Protein AF-A0A969RY36-F1 (afdb_monomer)

Solvent-accessible surface area (backbone atoms only — not comparable to full-atom values): 7859 Å² total; per-residue (Å²): 109,69,67,63,54,52,51,53,50,48,54,49,52,53,57,46,50,54,51,50,51,51,36,55,53,34,48,76,74,74,39,87,62,80,75,41,64,56,70,35,88,75,43,94,41,72,69,51,23,46,64,15,40,49,25,63,59,45,47,46,48,41,64,73,45,27,47,76,74,41,40,78,77,70,44,72,70,51,29,46,51,42,46,30,51,45,28,27,51,55,18,42,72,79,34,94,48,68,68,28,40,55,48,10,44,50,53,18,47,52,49,44,52,47,55,71,70,62,65,69,79,74,77,90,74,73,54,71,68,55,51,50,52,52,52,54,59,64,73,75,114

Mean predicted aligned error: 9.84 Å

Nearest PDB structures (foldseek):
  6bug-assembly1_C  TM=9.473E-01  e=1.229E-06  Streptococcus thermophilus
  7q6z-assembly1_A  TM=8.012E-01  e=1.571E-03  Homo sapiens
  7mhz-assembly1_A  TM=8.093E-01  e=2.081E-03  Homo sapiens
  7urf-assembly1_A  TM=7.927E-01  e=4.845E-03  Homo sapiens
  7q1u-assembly1_A  TM=7.835E-01  e=9.523E-03  Homo sapiens

Foldseek 3Di:
DVVVVVVVVVVVCVVQVVVVVVQVVCVVVVHHDDRQADPLVPDPALVSSLCRHRVVVSVCLCPVQQVVLPAPNPDLVSNLVSLLVSLQVVLCVVHPDPVSNVRSNVSSVRVNVRVVVVPPPPPPPDDVVNVVVVVVVVVVD

pLDDT: mean 80.7, std 11.09, range [43.25, 92.12]

Radius of gyration: 18.08 Å; Cα contacts (8 Å, |Δi|>4): 116; chains: 1; bounding box: 50×45×46 Å

Secondary structure (DSSP, 8-state):
-HHHHHHHHHHHHHHHHHHHHHHHHHHHTT--PPP--S-GGG-SSHHHHHHHSSHHHHHHHIIIIITTTTTTTT-HHHHHHHHHHHHHHHHHHH-SSHHHHHHHHHHHHHHHHHHHTT---------HHHHHHHHHHHTT-

Structure (mmCIF, N/CA/C/O backbone):
data_AF-A0A969RY36-F1
#
_entry.id   AF-A0A969RY36-F1
#
loop_
_atom_site.group_PDB
_atom_site.id
_atom_site.type_symbol
_atom_site.label_atom_id
_atom_site.label_alt_id
_atom_site.label_comp_id
_atom_site.label_asym_id
_atom_site.label_entity_id
_atom_site.label_seq_id
_atom_site.pdbx_PDB_ins_code
_atom_site.Cartn_x
_atom_site.Cartn_y
_atom_site.Cartn_z
_atom_site.occupancy
_atom_site.B_iso_or_equiv
_atom_site.auth_seq_id
_atom_site.auth_comp_id
_atom_site.auth_asym_id
_atom_site.auth_atom_id
_atom_site.pdbx_PDB_model_num
ATOM 1 N N . MET A 1 1 ? 23.726 3.658 5.321 1.00 73.19 1 MET A N 1
ATOM 2 C CA . MET A 1 1 ? 22.506 4.464 5.070 1.00 73.19 1 MET A CA 1
ATOM 3 C C . MET A 1 1 ? 22.269 4.690 3.579 1.00 73.19 1 MET A C 1
ATOM 5 O O . MET A 1 1 ? 21.198 4.326 3.116 1.00 73.19 1 MET A O 1
ATOM 9 N N . ALA A 1 2 ? 23.249 5.185 2.807 1.00 85.62 2 ALA A N 1
ATOM 10 C CA . ALA A 1 2 ? 23.095 5.374 1.354 1.00 85.62 2 ALA A CA 1
ATOM 11 C C . ALA A 1 2 ? 22.693 4.090 0.596 1.00 85.62 2 ALA A C 1
ATOM 13 O O . ALA A 1 2 ? 21.756 4.119 -0.192 1.00 85.62 2 ALA A O 1
ATOM 14 N N . ALA A 1 3 ? 23.328 2.950 0.903 1.00 86.06 3 ALA A N 1
ATOM 15 C CA . ALA A 1 3 ? 22.994 1.662 0.284 1.00 86.06 3 ALA A CA 1
ATOM 16 C C . ALA A 1 3 ? 21.525 1.249 0.500 1.00 86.06 3 ALA A C 1
ATOM 18 O O . ALA A 1 3 ? 20.863 0.824 -0.437 1.00 86.06 3 ALA A O 1
ATOM 19 N N . THR A 1 4 ? 20.985 1.431 1.709 1.00 85.50 4 THR A N 1
ATOM 20 C CA . THR A 1 4 ? 19.586 1.109 2.039 1.00 85.50 4 THR A CA 1
ATOM 21 C C . THR A 1 4 ? 18.598 1.986 1.267 1.00 85.50 4 THR A C 1
ATOM 23 O O . THR A 1 4 ? 17.577 1.496 0.788 1.00 85.50 4 THR A O 1
ATOM 26 N N . LEU A 1 5 ? 18.912 3.276 1.111 1.00 84.50 5 LEU A N 1
ATOM 27 C CA . LEU A 1 5 ? 18.085 4.201 0.335 1.00 84.50 5 LEU A CA 1
ATOM 28 C C . LEU A 1 5 ? 18.105 3.837 -1.153 1.00 84.50 5 LEU A C 1
ATOM 30 O O . LEU A 1 5 ? 17.048 3.683 -1.755 1.00 84.50 5 LEU A O 1
ATOM 34 N N . LEU A 1 6 ? 19.288 3.617 -1.731 1.00 87.75 6 LEU A N 1
ATOM 35 C CA . LEU A 1 6 ? 19.430 3.223 -3.136 1.00 87.75 6 LEU A CA 1
ATOM 36 C C . LEU A 1 6 ? 18.761 1.881 -3.436 1.00 87.75 6 LEU A C 1
ATOM 38 O O . LEU A 1 6 ? 18.111 1.746 -4.465 1.00 87.75 6 LEU A O 1
ATOM 42 N N . PHE A 1 7 ? 18.850 0.919 -2.519 1.00 86.69 7 PHE A N 1
ATOM 43 C CA . PHE A 1 7 ? 18.164 -0.364 -2.648 1.00 86.69 7 PHE A CA 1
ATOM 44 C C . PHE A 1 7 ? 16.635 -0.207 -2.662 1.00 86.69 7 PHE A C 1
ATOM 46 O O . PHE A 1 7 ? 15.940 -0.862 -3.434 1.00 86.69 7 PHE A O 1
ATOM 53 N N . THR A 1 8 ? 16.105 0.723 -1.866 1.00 83.75 8 THR A N 1
ATOM 54 C CA . THR A 1 8 ? 14.670 1.047 -1.848 1.00 83.75 8 THR A CA 1
ATOM 55 C C . THR A 1 8 ? 14.213 1.649 -3.186 1.00 83.75 8 THR A C 1
ATOM 57 O O . THR A 1 8 ? 13.168 1.269 -3.721 1.00 83.75 8 THR A O 1
ATOM 60 N N . PHE A 1 9 ? 15.025 2.532 -3.780 1.00 84.81 9 PHE A N 1
ATOM 61 C CA . PHE A 1 9 ? 14.784 3.050 -5.131 1.00 84.81 9 PHE A CA 1
ATOM 62 C C . PHE A 1 9 ? 14.906 1.968 -6.205 1.00 84.81 9 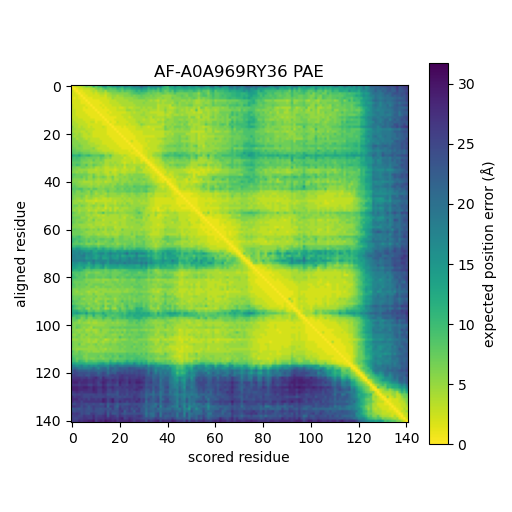PHE A C 1
ATOM 64 O O . PHE A 1 9 ? 14.063 1.913 -7.093 1.00 84.81 9 PHE A O 1
ATOM 71 N N . GLN A 1 10 ? 15.909 1.093 -6.112 1.00 90.50 10 GLN A N 1
ATOM 72 C CA . GLN A 1 10 ? 16.108 -0.010 -7.051 1.00 90.50 10 GLN A CA 1
ATOM 73 C C . GLN A 1 10 ? 14.870 -0.908 -7.111 1.00 90.50 10 GLN A C 1
ATOM 75 O O . GLN A 1 10 ? 14.344 -1.129 -8.198 1.00 90.50 10 GLN A O 1
ATOM 80 N N . ILE A 1 11 ? 14.381 -1.374 -5.955 1.00 86.19 11 ILE A N 1
ATOM 81 C CA . ILE A 1 11 ? 13.173 -2.204 -5.865 1.00 86.19 11 ILE A CA 1
ATOM 82 C C . ILE A 1 11 ? 11.992 -1.490 -6.524 1.00 86.19 11 ILE A C 1
ATOM 84 O O . ILE A 1 11 ? 11.285 -2.076 -7.337 1.00 86.19 11 ILE A O 1
ATOM 88 N N . TYR A 1 12 ? 11.782 -0.212 -6.204 1.00 85.38 12 TYR A N 1
ATOM 89 C CA . TYR A 1 12 ? 10.681 0.549 -6.785 1.00 85.38 12 TYR A CA 1
ATOM 90 C C . TYR A 1 12 ? 10.777 0.665 -8.310 1.00 85.38 12 TYR A C 1
ATOM 92 O O . TYR A 1 12 ? 9.792 0.409 -8.998 1.00 85.38 12 TYR A O 1
ATOM 100 N N . CYS A 1 13 ? 11.945 1.030 -8.840 1.00 86.06 13 CYS A N 1
ATOM 101 C CA . CYS A 1 13 ? 12.144 1.185 -10.278 1.00 86.06 13 CYS A CA 1
ATOM 102 C C . CYS A 1 13 ? 11.968 -0.139 -11.027 1.00 86.06 13 CYS A C 1
ATOM 104 O O . CYS A 1 13 ? 11.367 -0.146 -12.098 1.00 86.06 13 CYS A O 1
ATOM 106 N N . ASP A 1 14 ? 12.447 -1.244 -10.457 1.00 88.88 14 ASP A N 1
ATOM 107 C CA . ASP A 1 14 ? 12.328 -2.577 -11.048 1.00 88.88 14 ASP A CA 1
ATOM 108 C C . ASP A 1 14 ? 10.857 -3.018 -11.136 1.00 88.88 14 ASP A C 1
ATOM 110 O O . ASP A 1 14 ? 10.334 -3.291 -12.220 1.00 88.88 14 ASP A O 1
ATOM 114 N N . PHE A 1 15 ? 10.133 -2.962 -10.013 1.00 84.50 15 PHE A N 1
ATOM 115 C CA . PHE A 1 15 ? 8.720 -3.340 -9.980 1.00 84.50 15 PHE A CA 1
ATOM 116 C C . PHE A 1 15 ? 7.827 -2.392 -10.794 1.00 84.50 15 PHE A C 1
ATOM 118 O O . PHE A 1 15 ? 6.952 -2.860 -11.526 1.00 84.50 15 PHE A O 1
ATOM 125 N N . SER A 1 16 ? 8.031 -1.072 -10.696 1.00 85.62 16 SER A N 1
ATOM 126 C CA . SER A 1 16 ? 7.253 -0.093 -11.466 1.00 85.62 16 SER A CA 1
ATOM 127 C C . SER A 1 16 ? 7.495 -0.272 -12.961 1.00 85.62 16 SER A C 1
ATOM 129 O O . SER A 1 16 ? 6.535 -0.437 -13.714 1.00 85.62 16 SER A O 1
ATOM 131 N N . GLY A 1 17 ? 8.765 -0.326 -13.377 1.00 86.44 17 GLY A N 1
ATOM 132 C CA . GLY A 1 17 ? 9.152 -0.467 -14.778 1.00 86.44 17 GLY A CA 1
ATOM 133 C C . GLY A 1 17 ? 8.587 -1.734 -15.412 1.00 86.44 17 GLY A C 1
ATOM 134 O O . GLY A 1 17 ? 7.985 -1.665 -16.484 1.00 86.44 17 GLY A O 1
ATOM 135 N N . TYR A 1 18 ? 8.680 -2.875 -14.721 1.00 88.25 18 TYR A N 1
ATOM 136 C CA . TYR A 1 18 ? 8.083 -4.127 -15.189 1.00 88.25 18 TYR A CA 1
ATOM 137 C C . TYR A 1 18 ? 6.571 -3.995 -15.418 1.00 88.25 18 TYR A C 1
ATOM 139 O O . TYR A 1 18 ? 6.054 -4.377 -16.472 1.00 88.25 18 TYR A O 1
ATOM 147 N N . THR A 1 19 ? 5.846 -3.421 -14.451 1.00 86.38 19 THR A N 1
ATOM 148 C CA . THR A 1 19 ? 4.389 -3.277 -14.569 1.00 86.38 19 THR A CA 1
ATOM 149 C C . THR A 1 19 ? 3.976 -2.290 -15.656 1.00 86.38 19 THR A C 1
ATOM 151 O O . THR A 1 19 ? 2.979 -2.531 -16.333 1.00 86.38 19 THR A O 1
ATOM 154 N N . ASP A 1 20 ? 4.744 -1.227 -15.894 1.00 87.75 20 ASP A N 1
ATOM 155 C CA . ASP A 1 20 ? 4.454 -0.268 -16.962 1.00 87.75 20 ASP A CA 1
ATOM 156 C C . ASP A 1 20 ? 4.725 -0.846 -18.354 1.00 87.75 20 ASP A C 1
ATOM 158 O O . ASP A 1 20 ? 3.924 -0.627 -19.266 1.00 87.75 20 ASP A O 1
ATOM 162 N N . ILE A 1 21 ? 5.772 -1.664 -18.512 1.00 90.75 21 ILE A N 1
ATOM 163 C CA . ILE A 1 21 ? 5.998 -2.434 -19.744 1.00 90.75 21 ILE A CA 1
ATOM 164 C C . ILE A 1 21 ? 4.819 -3.384 -19.985 1.00 90.75 21 ILE A C 1
ATOM 166 O O . ILE A 1 21 ? 4.254 -3.392 -21.079 1.00 90.75 21 ILE A O 1
ATOM 170 N N . ALA A 1 22 ? 4.385 -4.130 -18.963 1.00 88.69 22 ALA A N 1
ATOM 171 C CA . ALA A 1 22 ? 3.238 -5.032 -19.072 1.00 88.69 22 ALA A CA 1
ATOM 172 C C . ALA A 1 22 ? 1.945 -4.288 -19.457 1.00 88.69 22 ALA A C 1
ATOM 174 O O . ALA A 1 22 ? 1.190 -4.756 -20.311 1.00 88.69 22 ALA A O 1
ATOM 175 N N . ARG A 1 23 ? 1.704 -3.100 -18.887 1.00 89.25 23 ARG A N 1
ATOM 176 C CA . ARG A 1 23 ? 0.576 -2.227 -19.255 1.00 89.25 23 ARG A CA 1
ATOM 177 C C . ARG A 1 23 ? 0.685 -1.721 -20.692 1.00 89.25 23 ARG A C 1
ATOM 179 O O . ARG A 1 23 ? -0.321 -1.713 -21.400 1.00 89.25 23 ARG A O 1
ATOM 186 N N . GLY A 1 24 ? 1.880 -1.325 -21.130 1.00 89.19 24 GLY A N 1
ATOM 187 C CA . GLY A 1 24 ? 2.148 -0.903 -22.504 1.00 89.19 24 GLY A CA 1
ATOM 188 C C . GLY A 1 24 ? 1.840 -2.012 -23.508 1.00 89.19 24 GLY A C 1
ATOM 189 O O . GLY A 1 24 ? 1.113 -1.782 -24.471 1.00 89.19 24 GLY A O 1
ATOM 190 N N . VAL A 1 25 ? 2.307 -3.231 -23.227 1.00 91.69 25 VAL A N 1
ATOM 191 C CA . VAL A 1 25 ? 2.042 -4.422 -24.046 1.00 91.69 25 VAL A CA 1
ATOM 192 C C . VAL A 1 25 ? 0.551 -4.759 -24.053 1.00 91.69 25 VAL A C 1
ATOM 194 O O . VAL A 1 25 ? -0.026 -4.920 -25.122 1.00 91.69 25 VAL A O 1
ATOM 197 N N . ALA A 1 26 ? -0.114 -4.801 -22.895 1.00 90.06 26 ALA A N 1
ATOM 198 C CA . ALA A 1 26 ? -1.548 -5.094 -22.815 1.00 90.06 26 ALA A CA 1
ATOM 199 C C . ALA A 1 26 ? -2.403 -4.096 -23.612 1.00 90.06 26 ALA A C 1
ATOM 201 O O . ALA A 1 26 ? -3.373 -4.489 -24.264 1.00 90.06 26 ALA A O 1
ATOM 202 N N . LYS A 1 27 ? -1.995 -2.822 -23.637 1.00 89.56 27 LYS A N 1
ATOM 203 C CA . LYS A 1 27 ? -2.664 -1.780 -24.417 1.00 89.56 27 LYS A CA 1
ATOM 204 C C . LYS A 1 27 ? -2.577 -2.027 -25.927 1.00 89.56 27 LYS A C 1
ATOM 206 O O . LYS A 1 27 ? -3.524 -1.686 -26.630 1.00 89.56 27 LYS A O 1
ATOM 211 N N . LEU A 1 28 ? -1.512 -2.672 -26.420 1.00 91.06 28 LEU A N 1
ATOM 212 C CA . LEU A 1 28 ? -1.416 -3.110 -27.823 1.00 91.06 28 LEU A CA 1
ATOM 213 C C . LEU A 1 28 ? -2.462 -4.181 -28.167 1.00 91.06 28 LEU A C 1
ATOM 215 O O . LEU A 1 28 ? -2.944 -4.224 -29.293 1.00 91.06 28 LEU A O 1
ATOM 219 N N . PHE A 1 29 ? -2.855 -5.002 -27.191 1.00 92.06 29 PHE A N 1
ATOM 220 C CA . PHE A 1 29 ? -3.912 -6.010 -27.328 1.00 92.06 29 PHE A CA 1
ATOM 221 C C . PHE A 1 29 ? -5.313 -5.474 -26.979 1.00 92.06 29 PHE A C 1
ATOM 223 O O . PHE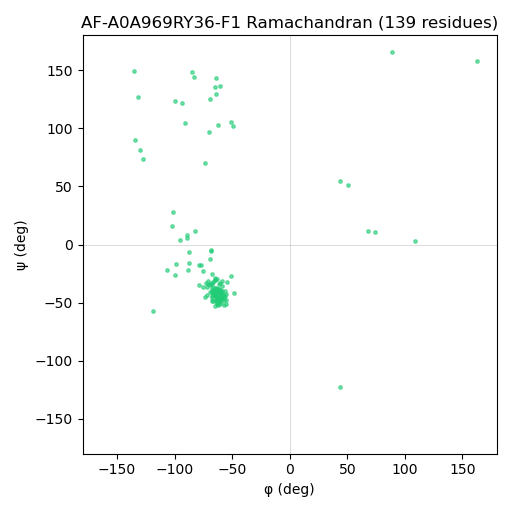 A 1 29 ? -6.261 -6.248 -26.878 1.00 92.06 29 PHE A O 1
ATOM 230 N N . GLY A 1 30 ? -5.464 -4.160 -26.769 1.00 89.94 30 GLY A N 1
ATOM 231 C CA . GLY A 1 30 ? -6.743 -3.537 -26.411 1.00 89.94 30 GLY A CA 1
ATOM 232 C C . GLY A 1 30 ? -7.193 -3.779 -24.965 1.00 89.94 30 GLY A C 1
ATOM 233 O O . GLY A 1 30 ? -8.329 -3.462 -24.617 1.00 89.94 30 GLY A O 1
ATOM 234 N N . VAL A 1 31 ? -6.321 -4.315 -24.104 1.00 89.06 31 VAL A N 1
ATOM 235 C CA . VAL A 1 31 ? -6.622 -4.594 -22.694 1.00 89.06 31 VAL A CA 1
ATOM 236 C C . VAL A 1 31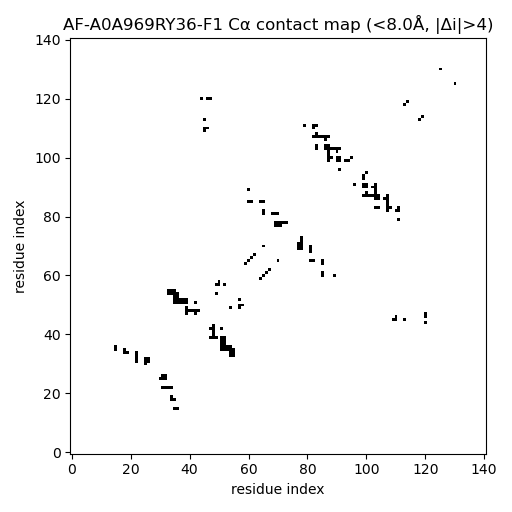 ? -6.052 -3.485 -21.809 1.00 89.06 31 VAL A C 1
ATOM 238 O O . VAL A 1 31 ? -4.851 -3.221 -21.803 1.00 89.06 31 VAL A O 1
ATOM 241 N N . ASN A 1 32 ? -6.910 -2.849 -21.009 1.00 84.94 32 ASN A N 1
ATOM 242 C CA . ASN A 1 32 ? -6.491 -1.830 -20.047 1.00 84.94 32 ASN A CA 1
ATOM 243 C C . ASN A 1 32 ? -6.182 -2.469 -18.686 1.00 84.94 32 ASN A C 1
ATOM 245 O O . ASN A 1 32 ? -7.090 -2.826 -17.937 1.00 84.94 32 ASN A O 1
ATOM 249 N N . LEU A 1 33 ? -4.895 -2.591 -18.360 1.00 84.00 33 LEU A N 1
ATOM 250 C CA . LEU A 1 33 ? -4.431 -3.068 -17.055 1.00 84.00 33 LEU A CA 1
ATOM 251 C C . LEU A 1 33 ? -4.408 -1.942 -16.005 1.00 84.00 33 LEU A C 1
ATOM 253 O O . LEU A 1 33 ? -4.073 -0.788 -16.302 1.00 84.00 33 LEU A O 1
ATOM 257 N N . VAL A 1 34 ? -4.731 -2.306 -14.760 1.00 82.88 34 VAL A N 1
ATOM 258 C CA . VAL A 1 34 ? -4.751 -1.400 -13.598 1.00 82.88 34 VAL A CA 1
ATOM 259 C C . VAL A 1 34 ? -3.340 -0.870 -13.312 1.00 82.88 34 VAL A C 1
ATOM 261 O O . VAL A 1 34 ? -2.351 -1.584 -13.469 1.00 82.88 34 VAL A O 1
ATOM 264 N N . ILE A 1 35 ? -3.242 0.396 -12.898 1.00 81.81 35 ILE A N 1
ATOM 265 C CA . ILE A 1 35 ? -1.987 0.996 -12.422 1.00 81.81 35 ILE A CA 1
ATOM 266 C C . ILE A 1 35 ? -1.559 0.261 -11.153 1.00 81.81 35 ILE A C 1
ATOM 268 O O . ILE A 1 35 ? -2.377 0.105 -10.252 1.00 81.81 35 ILE A O 1
ATOM 272 N N . ASN A 1 36 ? -0.305 -0.191 -11.074 1.00 84.44 36 ASN A N 1
ATOM 273 C CA . ASN A 1 36 ? 0.175 -0.939 -9.910 1.00 84.44 36 ASN A CA 1
ATOM 274 C C . ASN A 1 36 ? 0.980 -0.083 -8.920 1.00 84.44 36 ASN A C 1
ATOM 276 O O . ASN A 1 36 ? 0.990 -0.399 -7.734 1.00 84.44 36 ASN A O 1
ATOM 280 N N . PHE A 1 37 ? 1.614 0.997 -9.379 1.00 83.94 37 PHE A N 1
ATOM 281 C CA . PHE A 1 37 ? 2.363 1.932 -8.541 1.00 83.94 37 PHE A CA 1
ATOM 282 C C . PHE A 1 37 ? 1.967 3.369 -8.877 1.00 83.94 37 PHE A C 1
ATOM 284 O O . PHE A 1 37 ? 2.011 3.763 -10.039 1.00 83.94 37 PHE A O 1
ATOM 291 N N . ASP A 1 38 ? 1.584 4.143 -7.863 1.00 82.25 38 ASP A N 1
ATOM 292 C CA . ASP A 1 38 ? 1.183 5.547 -8.014 1.00 82.25 38 ASP A CA 1
ATOM 293 C C . ASP A 1 38 ? 1.927 6.432 -7.008 1.00 82.25 38 ASP A C 1
ATOM 295 O O . ASP A 1 38 ? 1.420 6.724 -5.931 1.00 82.25 38 ASP A O 1
ATOM 299 N N . LEU A 1 39 ? 3.175 6.803 -7.323 1.00 82.94 39 LEU A N 1
ATOM 300 C CA . LEU A 1 39 ? 4.018 7.689 -6.498 1.00 82.94 39 LEU A CA 1
ATOM 301 C C . LEU A 1 39 ? 3.968 7.363 -4.983 1.00 82.94 39 LEU A C 1
ATOM 303 O O . LEU A 1 39 ? 3.684 8.238 -4.155 1.00 82.94 39 LEU A O 1
ATOM 307 N N . PRO A 1 40 ? 4.254 6.109 -4.581 1.00 80.56 40 PRO A N 1
ATOM 308 C CA . PRO A 1 40 ? 4.043 5.647 -3.211 1.00 80.56 40 PRO A CA 1
ATOM 309 C C . PRO A 1 40 ? 4.877 6.423 -2.188 1.00 80.56 40 PRO A C 1
ATOM 311 O O . PRO A 1 40 ? 4.391 6.712 -1.104 1.00 80.56 40 PRO A O 1
ATOM 314 N N . TYR A 1 41 ? 6.092 6.856 -2.535 1.00 81.25 41 TYR A N 1
ATOM 315 C CA . TYR A 1 41 ? 6.949 7.625 -1.624 1.00 81.25 41 TYR A CA 1
ATOM 316 C C . TYR A 1 41 ? 6.446 9.046 -1.322 1.00 81.25 41 TYR A C 1
ATOM 318 O O . TYR A 1 41 ? 6.930 9.670 -0.383 1.00 81.25 41 TYR A O 1
ATOM 326 N N . PHE A 1 42 ? 5.459 9.549 -2.070 1.00 83.25 42 PHE A N 1
ATOM 327 C CA . PHE A 1 42 ? 4.782 10.819 -1.783 1.00 83.25 42 PHE A CA 1
ATOM 328 C C . PHE A 1 42 ? 3.559 10.652 -0.864 1.00 83.25 42 PHE A C 1
ATOM 330 O O . PHE A 1 42 ? 2.820 11.614 -0.639 1.00 83.25 42 PHE A O 1
ATOM 337 N N . SER A 1 43 ? 3.300 9.448 -0.344 1.00 84.00 43 SER A N 1
ATOM 338 C CA . SER A 1 43 ? 2.225 9.214 0.623 1.00 84.00 43 SER A CA 1
ATOM 339 C C . SER A 1 43 ? 2.482 9.959 1.933 1.00 84.00 43 SER A C 1
ATOM 341 O O . SER A 1 43 ? 3.581 9.889 2.485 1.00 84.00 43 SER A O 1
ATOM 343 N N . LYS A 1 44 ? 1.451 10.605 2.479 1.00 81.50 44 LYS A N 1
ATOM 344 C CA . LYS A 1 44 ? 1.503 11.278 3.786 1.00 81.50 44 LYS A CA 1
ATOM 345 C C . LYS A 1 44 ? 1.168 10.335 4.936 1.00 81.50 44 LYS A C 1
ATOM 347 O O . LYS A 1 44 ? 1.426 10.663 6.093 1.00 81.50 44 LYS A O 1
ATOM 352 N N . THR A 1 45 ? 0.569 9.184 4.632 1.00 83.38 45 THR A N 1
ATOM 353 C CA . THR A 1 45 ? 0.095 8.225 5.630 1.00 83.38 45 THR A CA 1
ATOM 354 C C . THR A 1 45 ? 0.488 6.796 5.247 1.00 83.38 45 THR A C 1
ATOM 356 O O . THR A 1 45 ? 0.555 6.478 4.059 1.00 83.38 45 THR A O 1
ATOM 359 N N . PRO A 1 46 ? 0.722 5.895 6.221 1.00 82.69 46 PRO A N 1
ATOM 360 C CA . PRO A 1 46 ? 0.991 4.486 5.924 1.00 82.69 46 PRO A CA 1
ATOM 361 C C . PRO A 1 46 ? -0.169 3.810 5.181 1.00 82.69 46 PRO A C 1
ATOM 363 O O . PRO A 1 46 ? 0.045 2.944 4.343 1.00 82.69 46 PRO A O 1
ATOM 366 N N . SER A 1 47 ? -1.407 4.220 5.467 1.00 82.75 47 SER A N 1
ATOM 367 C CA . SER A 1 47 ? -2.611 3.742 4.775 1.00 82.75 47 SER A CA 1
ATOM 368 C C . SER A 1 47 ? -2.585 4.130 3.291 1.00 82.75 47 SER A C 1
ATOM 370 O O . SER A 1 47 ? -2.781 3.280 2.423 1.00 82.75 47 SER A O 1
ATOM 372 N N . GLU A 1 48 ? -2.258 5.391 2.994 1.00 80.50 48 GLU A N 1
ATOM 373 C CA . GLU A 1 48 ? -2.100 5.909 1.632 1.00 80.50 48 GLU A CA 1
ATOM 374 C C . GLU A 1 48 ? -0.920 5.250 0.902 1.00 80.50 48 GLU A C 1
ATOM 376 O O . GLU A 1 48 ? -1.039 4.932 -0.280 1.00 80.50 48 GLU A O 1
ATOM 381 N N . PHE A 1 49 ? 0.185 4.969 1.602 1.00 86.50 49 PHE A N 1
ATOM 382 C CA . PHE A 1 49 ? 1.325 4.234 1.047 1.00 86.50 49 PHE A CA 1
ATOM 383 C C . PHE A 1 49 ? 0.886 2.880 0.475 1.00 86.50 49 PHE A C 1
ATOM 385 O O . PHE A 1 49 ? 1.144 2.588 -0.690 1.00 86.50 49 PHE A O 1
ATOM 392 N N . TRP A 1 50 ? 0.148 2.082 1.253 1.00 84.25 50 TRP A N 1
ATOM 393 C CA . TRP A 1 50 ? -0.354 0.770 0.821 1.00 84.25 50 TRP A CA 1
ATOM 394 C C . TRP A 1 50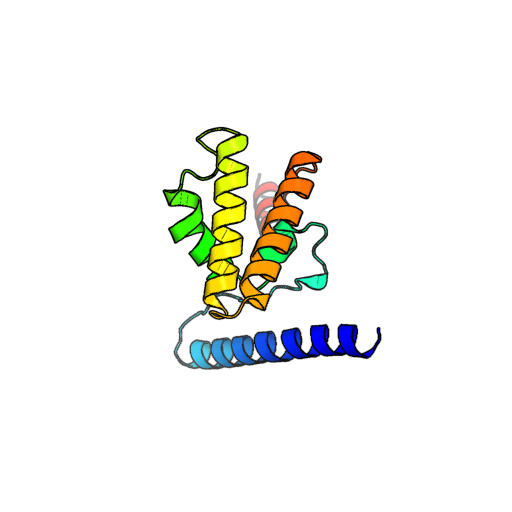 ? -1.415 0.846 -0.281 1.00 84.25 50 TRP A C 1
ATOM 396 O O . TRP A 1 50 ? -1.565 -0.096 -1.056 1.00 84.25 50 TRP A O 1
ATOM 406 N N . GLN A 1 51 ? -2.140 1.961 -0.378 1.00 82.31 51 GLN A N 1
ATOM 407 C CA . GLN A 1 51 ? -3.081 2.207 -1.474 1.00 82.31 51 GLN A CA 1
ATOM 408 C C . GLN A 1 51 ? -2.392 2.611 -2.778 1.00 82.31 51 GLN A C 1
ATOM 410 O O . GLN A 1 51 ? -3.024 2.526 -3.824 1.00 82.31 51 GLN A O 1
ATOM 415 N N . ARG A 1 52 ? -1.130 3.046 -2.722 1.00 84.38 52 ARG A N 1
ATOM 416 C CA . ARG A 1 52 ? -0.317 3.464 -3.874 1.00 84.38 52 ARG A CA 1
ATOM 417 C C . ARG A 1 52 ? 0.760 2.457 -4.259 1.00 84.38 52 ARG A C 1
ATOM 419 O O . ARG A 1 52 ? 1.249 2.479 -5.386 1.00 84.38 52 ARG A O 1
ATOM 426 N N . TRP A 1 53 ? 1.151 1.599 -3.324 1.00 84.62 53 TRP A N 1
ATOM 427 C CA . TRP A 1 53 ? 2.134 0.542 -3.507 1.00 84.62 53 TRP A CA 1
ATOM 428 C C . TRP A 1 53 ? 1.442 -0.771 -3.881 1.00 84.62 53 TRP A C 1
ATOM 430 O O . TRP A 1 53 ? 0.615 -1.281 -3.125 1.00 84.62 53 TRP A O 1
ATOM 440 N N . HIS A 1 54 ? 1.804 -1.332 -5.037 1.00 84.19 54 HIS A N 1
ATOM 441 C CA . HIS A 1 54 ? 1.320 -2.622 -5.536 1.00 84.19 54 HIS A CA 1
ATOM 442 C C . HIS A 1 54 ? -0.217 -2.762 -5.507 1.00 84.19 54 HIS A C 1
ATOM 444 O O . HIS A 1 54 ? -0.774 -3.731 -4.985 1.00 84.19 54 HIS A O 1
ATOM 450 N N . ILE A 1 55 ? -0.900 -1.768 -6.082 1.00 83.94 55 ILE A N 1
ATOM 451 C CA . ILE A 1 55 ? -2.349 -1.519 -6.001 1.00 83.94 55 ILE A CA 1
ATOM 452 C C . ILE A 1 55 ? -3.182 -2.772 -6.288 1.00 83.94 55 ILE A C 1
ATOM 454 O O . ILE A 1 55 ? -4.161 -3.024 -5.584 1.00 83.94 55 ILE A O 1
ATOM 458 N N . SER A 1 56 ? -2.801 -3.578 -7.283 1.00 83.94 56 SER A N 1
ATOM 459 C CA . SER A 1 56 ? -3.521 -4.812 -7.628 1.00 83.94 56 SER A CA 1
ATOM 460 C C . SER A 1 56 ? -3.546 -5.822 -6.472 1.00 83.94 56 SER A C 1
ATOM 462 O O . SER A 1 56 ? -4.606 -6.340 -6.123 1.00 83.94 56 SER A O 1
ATOM 464 N N . LEU A 1 57 ? -2.400 -6.043 -5.824 1.00 84.69 57 LEU A N 1
ATOM 465 C CA . LEU A 1 57 ? -2.247 -6.969 -4.701 1.00 84.69 57 LEU A CA 1
ATOM 466 C C . LEU A 1 57 ? -2.883 -6.402 -3.435 1.00 84.69 57 LEU A C 1
ATOM 468 O O . LEU A 1 57 ? -3.625 -7.103 -2.754 1.00 84.69 57 LEU A O 1
ATOM 472 N N . SER A 1 58 ? -2.631 -5.126 -3.142 1.00 83.25 58 SER A N 1
ATOM 473 C CA . SER A 1 58 ? -3.216 -4.439 -1.989 1.00 83.25 58 SER A CA 1
ATOM 474 C C . SER A 1 58 ? -4.748 -4.452 -2.053 1.00 83.25 58 SER A C 1
ATOM 476 O O . SER A 1 58 ? -5.415 -4.706 -1.050 1.00 83.25 58 SER A O 1
ATOM 478 N N . THR A 1 59 ? -5.316 -4.261 -3.248 1.00 82.06 59 THR A N 1
ATOM 479 C CA . THR A 1 59 ? -6.761 -4.372 -3.496 1.00 82.06 59 THR A CA 1
ATOM 480 C C . THR A 1 59 ? -7.250 -5.808 -3.336 1.00 82.06 59 THR A C 1
ATOM 482 O O . THR A 1 59 ? -8.254 -6.030 -2.665 1.00 82.06 59 THR A O 1
ATOM 485 N N . TRP A 1 60 ? -6.523 -6.794 -3.869 1.00 86.75 60 TRP A N 1
ATOM 486 C CA . TRP A 1 60 ? -6.879 -8.205 -3.719 1.00 86.75 60 TRP A CA 1
ATOM 487 C C . TRP A 1 60 ? -6.881 -8.651 -2.250 1.00 86.75 60 TRP A C 1
ATOM 489 O O . TRP A 1 60 ? -7.869 -9.208 -1.778 1.00 86.75 60 TRP A O 1
ATOM 499 N N . LEU A 1 61 ? -5.832 -8.334 -1.485 1.00 84.06 61 LEU A N 1
ATOM 500 C CA . LEU A 1 61 ? -5.767 -8.621 -0.049 1.00 84.06 61 LEU A CA 1
ATOM 501 C C . LEU A 1 61 ? -6.903 -7.928 0.708 1.00 84.06 61 LEU A C 1
ATOM 503 O O . LEU A 1 61 ? -7.523 -8.513 1.595 1.00 84.06 61 LEU A O 1
ATOM 507 N N . ARG A 1 62 ? -7.236 -6.686 0.353 1.00 82.88 62 ARG A N 1
ATOM 508 C CA . ARG A 1 62 ? -8.371 -5.998 0.969 1.00 82.88 62 ARG A CA 1
ATOM 509 C C . ARG A 1 62 ? -9.688 -6.722 0.673 1.00 82.88 62 ARG A C 1
ATOM 511 O O . ARG A 1 62 ? -10.448 -7.011 1.598 1.00 82.88 62 ARG A O 1
ATOM 518 N N . ASP A 1 63 ? -9.957 -7.011 -0.592 1.00 84.00 63 ASP A N 1
ATOM 519 C CA . ASP A 1 63 ? -11.275 -7.459 -1.034 1.00 84.00 63 ASP A CA 1
ATOM 520 C C . ASP A 1 63 ? -11.519 -8.945 -0.726 1.00 84.00 63 ASP A C 1
ATOM 522 O O . ASP A 1 63 ? -12.625 -9.311 -0.328 1.00 84.00 63 ASP A O 1
ATOM 526 N N . TYR A 1 64 ? -10.481 -9.782 -0.801 1.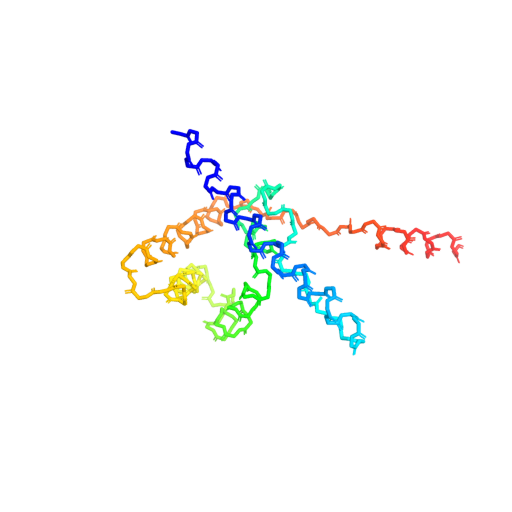00 83.00 64 TYR A N 1
ATOM 527 C CA . TYR A 1 64 ? -10.579 -11.231 -0.591 1.00 83.00 64 TYR A CA 1
ATOM 528 C C . TYR A 1 64 ? -10.173 -11.709 0.802 1.00 83.00 64 TYR A C 1
ATOM 530 O O . TYR A 1 64 ? -10.525 -12.825 1.176 1.00 83.00 64 TYR A O 1
ATOM 538 N N . LEU A 1 65 ? -9.464 -10.898 1.588 1.00 82.75 65 LEU A N 1
ATOM 539 C CA . LEU A 1 65 ? -9.043 -11.283 2.935 1.00 82.75 65 LEU A CA 1
ATOM 540 C C . LEU A 1 65 ? -9.646 -10.345 3.983 1.00 82.75 65 LEU A C 1
ATOM 542 O O . LEU A 1 65 ? -10.405 -10.778 4.848 1.00 82.75 65 LEU A O 1
ATOM 546 N N . TYR A 1 66 ? -9.397 -9.041 3.883 1.00 82.06 66 TYR A N 1
ATOM 547 C CA . TYR A 1 66 ? -9.803 -8.095 4.924 1.00 82.06 66 TYR A CA 1
ATOM 548 C C . TYR A 1 66 ? -11.329 -7.922 5.058 1.00 82.06 66 TYR A C 1
ATOM 550 O O . TYR A 1 66 ? -11.867 -7.936 6.173 1.00 82.06 66 TYR A O 1
ATOM 558 N N . ILE A 1 67 ? -12.048 -7.755 3.941 1.00 81.50 67 ILE A N 1
ATOM 559 C CA . ILE A 1 67 ? -13.514 -7.619 3.925 1.00 81.50 67 ILE A CA 1
ATOM 560 C C . ILE A 1 67 ? -14.216 -8.880 4.463 1.00 81.50 67 ILE A C 1
ATOM 562 O O . ILE A 1 67 ? -15.020 -8.729 5.394 1.00 81.50 67 ILE A O 1
ATOM 566 N N . PRO A 1 68 ? -13.927 -10.107 3.977 1.00 80.81 68 PRO A N 1
ATOM 567 C CA . PRO A 1 68 ? -14.590 -11.313 4.481 1.00 80.81 68 PRO A CA 1
ATOM 568 C C . PRO A 1 68 ? -14.273 -11.612 5.952 1.00 80.81 68 PRO A C 1
ATOM 570 O O . PRO A 1 68 ? -15.140 -12.109 6.671 1.00 80.81 68 PRO A O 1
ATOM 573 N N . LEU A 1 69 ? -13.102 -11.209 6.462 1.00 76.31 69 LEU A N 1
ATOM 574 C CA . LEU A 1 69 ? -12.773 -11.298 7.894 1.00 76.31 69 LEU A CA 1
ATOM 575 C C . LEU A 1 69 ? -13.602 -10.342 8.784 1.00 76.31 69 LEU A C 1
ATOM 577 O O . LEU A 1 69 ? -13.544 -10.398 10.017 1.00 76.31 69 LEU A O 1
ATOM 581 N N . GLY A 1 70 ? -14.427 -9.475 8.192 1.00 71.06 70 GLY A N 1
ATOM 582 C CA . GLY A 1 70 ? -15.357 -8.586 8.894 1.00 71.06 70 GLY A CA 1
ATOM 583 C C . GLY A 1 70 ? -14.962 -7.111 8.866 1.00 71.06 70 GLY A C 1
ATOM 584 O O . GLY A 1 70 ? -15.666 -6.289 9.464 1.00 71.06 70 GLY A O 1
ATOM 585 N N . GLY A 1 71 ? -13.869 -6.770 8.171 1.00 75.25 71 GLY A N 1
ATOM 586 C CA . GLY A 1 71 ? -13.415 -5.403 7.925 1.00 75.25 71 GLY A CA 1
ATOM 587 C C . GLY A 1 71 ? -13.486 -4.493 9.157 1.00 75.25 71 GLY A C 1
ATOM 588 O O . GLY A 1 71 ? -12.933 -4.792 10.218 1.00 75.25 71 GLY A O 1
ATOM 589 N N . ASN A 1 72 ? -14.218 -3.384 9.021 1.00 74.19 72 ASN A N 1
ATOM 590 C CA . ASN A 1 72 ? -14.438 -2.395 10.084 1.00 74.19 72 ASN A CA 1
ATOM 591 C C . ASN A 1 72 ? -15.743 -2.592 10.882 1.00 74.19 72 ASN A C 1
ATOM 593 O O . ASN A 1 72 ? -16.079 -1.753 11.714 1.00 74.19 72 ASN A O 1
ATOM 597 N N . ARG A 1 73 ? -16.518 -3.654 10.618 1.00 65.50 73 ARG A N 1
ATOM 598 C CA . ARG A 1 73 ? -17.911 -3.762 11.098 1.00 65.50 73 ARG A CA 1
ATOM 599 C C . ARG A 1 73 ? -18.047 -4.387 12.489 1.00 65.50 73 ARG A C 1
ATOM 601 O O . ARG A 1 73 ? -19.041 -4.147 13.159 1.00 65.50 73 ARG A O 1
ATOM 608 N N . LYS A 1 74 ? -17.059 -5.166 12.946 1.00 73.00 74 LYS A N 1
ATOM 609 C CA . LYS A 1 74 ? -17.120 -5.933 14.212 1.00 73.00 74 LYS A CA 1
ATOM 610 C C . LYS A 1 74 ? -16.355 -5.282 15.382 1.00 73.00 74 LYS A C 1
ATOM 612 O O . LYS A 1 74 ? -15.890 -5.980 16.279 1.00 73.00 74 LYS A O 1
ATOM 617 N N . GLY A 1 75 ? -16.220 -3.953 15.374 1.00 77.12 75 GLY A N 1
ATOM 618 C CA . GLY A 1 75 ? -15.591 -3.174 16.449 1.00 77.12 75 GLY A CA 1
ATOM 619 C C . GLY A 1 75 ? -14.074 -2.980 16.315 1.00 77.12 75 GLY A C 1
ATOM 620 O O . GLY A 1 75 ? -13.401 -3.654 15.536 1.00 77.12 75 GLY A O 1
ATOM 621 N N . LYS A 1 76 ? -13.527 -2.041 17.107 1.00 75.38 76 LYS A N 1
ATOM 622 C CA . LYS A 1 76 ? -12.127 -1.579 17.003 1.00 75.38 76 LYS A CA 1
ATOM 623 C C . LYS A 1 76 ? -11.105 -2.713 17.175 1.00 75.38 76 LYS A C 1
ATOM 625 O O . LYS A 1 76 ? -10.168 -2.797 16.393 1.00 75.38 76 LYS A O 1
ATOM 630 N N . SER A 1 77 ? -11.305 -3.609 18.146 1.00 79.19 77 SER A N 1
ATOM 631 C CA . SER A 1 77 ? -10.376 -4.720 18.426 1.00 79.19 77 SER A CA 1
ATOM 632 C C . SER A 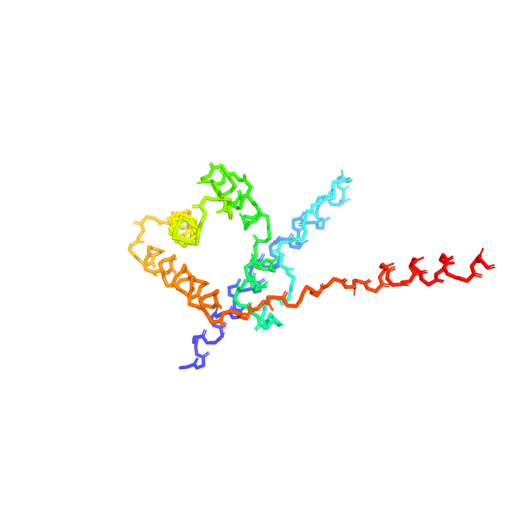1 77 ? -10.252 -5.702 17.250 1.00 79.19 77 SER A C 1
ATOM 634 O O . SER A 1 77 ? -9.141 -6.002 16.813 1.00 79.19 77 SER A O 1
ATOM 636 N N . ARG A 1 78 ? -11.380 -6.124 16.656 1.00 80.94 78 ARG A N 1
ATOM 637 C CA . ARG A 1 78 ? -11.367 -7.018 15.485 1.00 80.94 78 ARG A CA 1
ATOM 638 C C . ARG A 1 78 ? -10.786 -6.357 14.246 1.00 80.94 78 ARG A C 1
ATOM 640 O O . ARG A 1 78 ? -10.130 -7.019 13.455 1.00 80.94 78 ARG A O 1
ATOM 647 N N . THR A 1 79 ? -10.970 -5.051 14.094 1.00 82.88 79 THR A N 1
ATOM 648 C CA . THR A 1 79 ? -10.332 -4.299 13.016 1.00 82.88 79 THR A CA 1
ATOM 649 C C . THR A 1 79 ? -8.810 -4.352 13.095 1.00 82.88 79 THR A C 1
ATOM 651 O O . THR A 1 79 ? -8.188 -4.584 12.063 1.00 82.88 79 THR A O 1
ATOM 654 N N . TYR A 1 80 ? -8.213 -4.180 14.280 1.00 83.19 80 TYR A N 1
ATOM 655 C CA . TYR A 1 80 ? -6.758 -4.281 14.452 1.00 83.19 80 TYR A CA 1
ATOM 656 C C . TYR A 1 80 ? -6.243 -5.695 14.171 1.00 83.19 80 TYR A C 1
ATOM 658 O O . TYR A 1 80 ? -5.259 -5.852 13.453 1.00 83.19 80 TYR A O 1
ATOM 666 N N . GLN A 1 81 ? -6.947 -6.723 14.661 1.00 85.25 81 GLN A N 1
ATOM 667 C CA . GLN A 1 81 ? -6.611 -8.121 14.370 1.00 85.25 81 GLN A CA 1
ATOM 668 C C . GLN A 1 81 ? -6.670 -8.409 12.866 1.00 85.25 81 GLN A C 1
ATOM 670 O O . GLN A 1 81 ? -5.697 -8.894 12.303 1.00 85.25 81 GLN A O 1
ATOM 675 N N . ASN A 1 82 ? -7.758 -8.024 12.194 1.00 86.94 82 ASN A N 1
ATOM 676 C CA . ASN A 1 82 ? -7.918 -8.221 10.754 1.00 86.94 82 ASN A CA 1
ATOM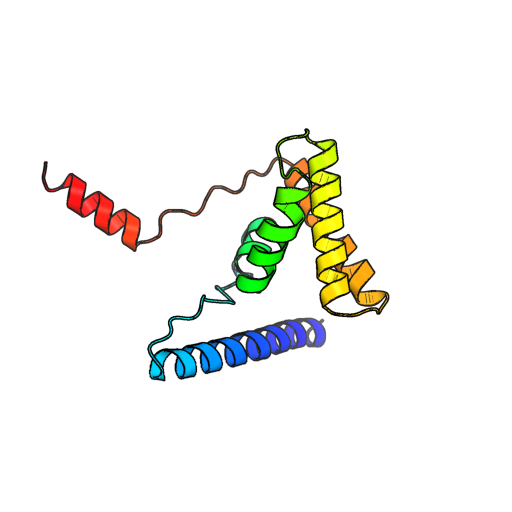 677 C C . ASN A 1 82 ? -6.826 -7.502 9.950 1.00 86.94 82 ASN A C 1
ATOM 679 O O . ASN A 1 82 ? -6.330 -8.050 8.968 1.00 86.94 82 ASN A O 1
ATOM 683 N N . LEU A 1 83 ? -6.436 -6.292 10.363 1.00 85.25 83 LEU A N 1
ATOM 684 C CA . LEU A 1 83 ? -5.363 -5.527 9.722 1.00 85.25 83 LEU A CA 1
ATOM 685 C C . LEU A 1 83 ? -4.016 -6.244 9.861 1.00 85.25 83 LEU A C 1
ATOM 687 O O . LEU A 1 83 ? -3.309 -6.422 8.872 1.00 85.25 83 LEU A O 1
ATOM 691 N N . MET A 1 84 ? -3.698 -6.701 11.076 1.00 88.31 84 MET A N 1
ATOM 692 C CA . MET A 1 84 ? -2.470 -7.437 11.363 1.00 88.31 84 MET A CA 1
ATOM 693 C C . MET A 1 84 ? -2.418 -8.748 10.575 1.00 88.31 84 MET A C 1
ATOM 695 O O . MET A 1 84 ? -1.432 -9.020 9.899 1.00 88.31 84 MET A O 1
ATOM 699 N N . THR A 1 85 ? -3.500 -9.529 10.591 1.00 88.25 85 THR A N 1
ATOM 700 C CA . THR A 1 85 ? -3.600 -10.780 9.832 1.00 88.25 85 THR A CA 1
ATOM 701 C C . THR A 1 85 ? -3.447 -10.538 8.332 1.00 88.25 85 THR A C 1
ATOM 703 O O . THR A 1 85 ? -2.722 -11.279 7.678 1.00 88.25 85 THR A O 1
ATOM 706 N N . THR A 1 86 ? -4.057 -9.479 7.790 1.00 89.56 86 THR A N 1
ATOM 707 C CA . THR A 1 86 ? -3.941 -9.138 6.362 1.00 89.56 86 THR A CA 1
ATOM 708 C C . THR A 1 86 ? -2.499 -8.803 5.979 1.00 89.56 86 THR A C 1
ATOM 710 O O . THR A 1 86 ? -2.019 -9.284 4.958 1.00 89.56 86 THR A O 1
ATOM 713 N N . MET A 1 87 ? -1.782 -8.037 6.807 1.00 90.25 87 MET A N 1
ATOM 714 C CA . MET A 1 87 ? -0.394 -7.649 6.522 1.00 90.25 87 MET A CA 1
ATOM 715 C C . MET A 1 87 ? 0.605 -8.787 6.739 1.00 90.25 87 MET A C 1
ATOM 717 O O . MET A 1 87 ? 1.533 -8.940 5.951 1.00 90.25 87 MET A O 1
ATOM 721 N N . VAL A 1 88 ? 0.405 -9.631 7.753 1.00 89.19 88 VAL A N 1
ATOM 722 C CA . VAL A 1 88 ? 1.239 -10.824 7.970 1.00 89.19 88 VAL A CA 1
ATOM 723 C C . VAL A 1 88 ? 1.042 -11.838 6.844 1.00 89.19 88 VAL A C 1
ATOM 725 O O . VAL A 1 88 ? 2.024 -12.367 6.331 1.00 89.19 88 VAL A O 1
ATOM 728 N N . LEU A 1 89 ? -0.201 -12.072 6.412 1.00 88.38 89 LEU A N 1
ATOM 729 C CA . LEU A 1 89 ? -0.482 -12.936 5.262 1.00 88.38 89 LEU A CA 1
ATOM 730 C C . LEU A 1 89 ? 0.036 -12.330 3.951 1.00 88.38 89 LEU A C 1
ATOM 732 O O . LEU A 1 89 ? 0.568 -13.062 3.124 1.00 88.38 89 LEU A O 1
ATOM 736 N N . GLY A 1 90 ? -0.039 -11.005 3.789 1.00 87.25 90 GLY A N 1
ATOM 737 C CA . GLY A 1 90 ? 0.603 -10.296 2.680 1.00 87.25 90 GLY A CA 1
ATOM 738 C C . GLY A 1 90 ? 2.127 -10.459 2.680 1.00 87.25 90 GLY A C 1
ATOM 739 O O . GLY A 1 90 ? 2.718 -10.697 1.633 1.00 87.25 90 GLY A O 1
ATOM 740 N N . GLY A 1 91 ? 2.765 -10.421 3.854 1.00 86.94 91 GLY A N 1
ATOM 741 C CA . GLY A 1 91 ? 4.181 -10.756 4.011 1.00 86.94 91 GLY A CA 1
ATOM 742 C C . GLY A 1 91 ? 4.472 -12.196 3.594 1.00 86.94 91 GLY A C 1
ATOM 743 O O . GLY A 1 91 ? 5.316 -12.429 2.736 1.00 86.94 91 GLY A O 1
ATOM 744 N N . LEU A 1 92 ? 3.718 -13.160 4.125 1.00 88.12 92 LEU A N 1
ATOM 745 C CA . LEU A 1 92 ? 3.864 -14.578 3.779 1.00 88.12 92 LEU A CA 1
ATOM 746 C C . LEU A 1 92 ? 3.674 -14.862 2.282 1.00 88.12 92 LEU A C 1
ATOM 748 O O . LEU A 1 92 ? 4.323 -15.763 1.755 1.00 88.12 92 LEU A O 1
ATOM 752 N N . TRP A 1 93 ? 2.840 -14.084 1.584 1.00 87.25 93 TRP A N 1
ATOM 753 C CA . TRP A 1 93 ? 2.679 -14.183 0.130 1.00 87.25 93 TRP A CA 1
ATOM 754 C C . TRP A 1 93 ? 3.972 -13.856 -0.637 1.00 87.25 93 TRP A C 1
ATOM 756 O O . TRP A 1 93 ? 4.217 -14.431 -1.694 1.00 87.25 93 TRP A O 1
ATOM 766 N N . HIS A 1 94 ? 4.836 -12.995 -0.093 1.00 83.44 94 HIS A N 1
ATOM 767 C CA . HIS A 1 94 ? 6.143 -12.697 -0.682 1.00 83.44 94 HIS A CA 1
ATOM 768 C C . HIS A 1 94 ? 7.208 -13.771 -0.399 1.00 83.44 94 HIS A C 1
ATOM 770 O O . HIS A 1 94 ? 8.211 -13.825 -1.111 1.00 83.44 94 HIS A O 1
ATOM 776 N N . GLY A 1 95 ? 7.005 -14.641 0.597 1.00 85.38 95 GLY A N 1
ATOM 777 C CA . GLY A 1 95 ? 7.868 -15.795 0.846 1.00 85.38 95 GLY A CA 1
ATOM 778 C C . GLY A 1 95 ? 7.727 -16.401 2.246 1.00 85.38 95 GLY A C 1
ATOM 779 O O . GLY A 1 95 ? 7.343 -15.737 3.206 1.00 85.38 95 GLY A O 1
ATOM 780 N N . ALA A 1 96 ? 8.117 -17.672 2.385 1.00 83.75 96 ALA A N 1
ATOM 781 C CA . ALA A 1 96 ? 8.015 -18.439 3.636 1.00 83.75 96 ALA A CA 1
ATOM 782 C C . ALA A 1 96 ? 9.170 -18.198 4.638 1.00 83.75 96 ALA A C 1
ATOM 784 O O . ALA A 1 96 ? 9.326 -18.941 5.606 1.00 83.75 96 ALA A O 1
ATOM 785 N N . ALA A 1 97 ? 10.005 -17.180 4.416 1.00 89.19 97 ALA A N 1
ATOM 786 C CA . ALA A 1 97 ? 11.102 -16.840 5.319 1.00 89.19 97 ALA A CA 1
ATOM 787 C C . ALA A 1 97 ? 10.635 -15.939 6.475 1.00 89.19 97 ALA A C 1
ATOM 789 O O . ALA A 1 97 ? 9.782 -15.068 6.300 1.00 89.19 97 ALA A O 1
ATOM 790 N N . TRP A 1 98 ? 11.277 -16.071 7.640 1.00 87.81 98 TRP A N 1
ATOM 791 C CA . TRP A 1 98 ? 10.982 -15.262 8.832 1.00 87.81 98 TRP A CA 1
ATOM 792 C C . TRP A 1 98 ? 11.039 -13.750 8.585 1.00 87.81 98 TRP A C 1
ATOM 794 O O . TRP A 1 98 ? 10.248 -13.006 9.160 1.00 87.81 98 TRP A O 1
ATOM 804 N N . ASN A 1 99 ? 11.915 -13.296 7.684 1.00 90.31 99 ASN A N 1
ATOM 805 C CA . ASN A 1 99 ? 12.033 -11.885 7.311 1.00 90.31 99 ASN A CA 1
ATOM 806 C C . ASN A 1 99 ? 10.702 -11.301 6.811 1.00 90.31 99 ASN A C 1
ATOM 808 O O . ASN A 1 99 ? 10.346 -10.185 7.181 1.00 90.31 99 ASN A O 1
ATOM 812 N N . TYR A 1 100 ? 9.938 -12.066 6.026 1.00 87.19 100 TYR A N 1
ATOM 813 C CA . TYR A 1 100 ? 8.653 -11.618 5.492 1.00 87.19 100 TYR A CA 1
ATOM 814 C C . TYR A 1 100 ? 7.557 -11.570 6.559 1.00 87.19 100 TYR A C 1
ATOM 816 O O . TYR A 1 100 ? 6.704 -10.682 6.529 1.00 87.19 100 TYR A O 1
ATOM 824 N N . VAL A 1 101 ? 7.609 -12.476 7.539 1.00 89.12 101 VAL A N 1
ATOM 825 C CA . VAL A 1 101 ? 6.693 -12.474 8.688 1.00 89.12 101 VAL A CA 1
ATOM 826 C C . VAL A 1 101 ? 6.940 -11.249 9.562 1.00 89.12 101 VAL A C 1
ATOM 828 O O . VAL A 1 101 ? 5.998 -10.524 9.880 1.00 89.12 101 VAL A O 1
ATOM 831 N N . PHE A 1 102 ? 8.203 -10.976 9.908 1.00 91.38 102 PHE A N 1
ATOM 832 C CA . PHE A 1 102 ? 8.565 -9.787 10.683 1.00 91.38 102 PHE A CA 1
ATOM 833 C C . PHE A 1 102 ? 8.221 -8.499 9.943 1.00 91.38 102 PHE A C 1
ATOM 835 O O . PHE A 1 102 ? 7.704 -7.564 10.551 1.00 91.38 102 PHE A O 1
ATOM 842 N N . TRP A 1 103 ? 8.448 -8.462 8.632 1.00 91.38 103 TRP A N 1
ATOM 843 C CA . TRP A 1 103 ? 8.061 -7.333 7.800 1.00 91.38 103 TRP A CA 1
ATOM 844 C C . TRP A 1 103 ? 6.539 -7.123 7.788 1.00 91.38 103 TRP A C 1
ATOM 846 O O . TRP A 1 103 ? 6.077 -6.011 8.038 1.00 91.38 103 TRP A O 1
ATOM 856 N N . GLY A 1 104 ? 5.746 -8.183 7.594 1.00 89.75 104 GLY A N 1
ATOM 857 C CA . GLY A 1 104 ? 4.283 -8.098 7.618 1.00 89.75 104 GLY A CA 1
ATOM 858 C C . GLY A 1 104 ? 3.743 -7.664 8.983 1.00 89.75 104 GLY A C 1
ATOM 859 O O . GLY A 1 104 ? 2.850 -6.820 9.065 1.00 89.75 104 GLY A O 1
ATOM 860 N N . PHE A 1 105 ? 4.339 -8.165 10.068 1.00 91.56 105 PHE A N 1
ATOM 861 C CA . PHE A 1 105 ? 4.009 -7.741 11.428 1.00 91.56 105 PHE A CA 1
ATOM 862 C C . PHE A 1 105 ? 4.356 -6.268 11.673 1.00 91.56 105 PHE A C 1
ATOM 864 O O . PHE A 1 105 ? 3.535 -5.525 12.208 1.00 91.56 105 PHE A O 1
ATOM 871 N N . TYR A 1 106 ? 5.540 -5.821 11.246 1.00 92.12 106 TYR A N 1
ATOM 872 C CA . TYR A 1 106 ? 5.971 -4.427 11.364 1.00 92.12 106 TYR A CA 1
ATOM 873 C C . TYR A 1 106 ? 4.995 -3.474 10.661 1.00 92.12 106 TYR A C 1
ATOM 875 O O . TYR A 1 106 ? 4.557 -2.483 11.245 1.00 92.12 106 TYR A O 1
ATOM 883 N N . GLN A 1 107 ? 4.582 -3.813 9.438 1.00 91.62 107 GLN A N 1
ATOM 884 C CA . GLN A 1 107 ? 3.646 -3.004 8.655 1.00 91.62 107 GLN A CA 1
ATOM 885 C C . GLN A 1 107 ? 2.230 -3.017 9.242 1.00 91.62 107 GLN A C 1
ATOM 887 O O . GLN A 1 107 ? 1.577 -1.974 9.339 1.00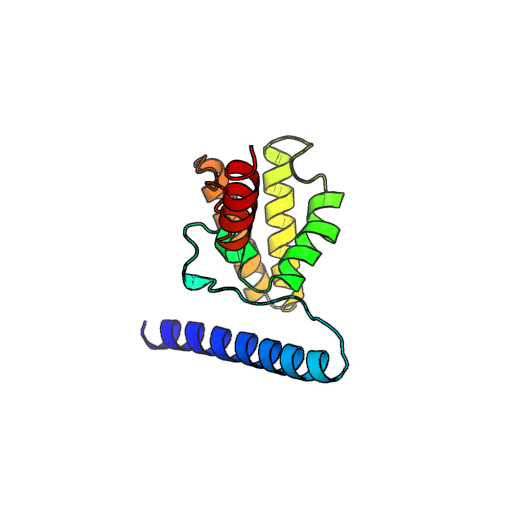 91.62 107 GLN A O 1
ATOM 892 N N . GLY A 1 108 ? 1.767 -4.180 9.709 1.00 89.62 108 GLY A N 1
ATOM 893 C CA . GLY A 1 108 ? 0.505 -4.298 10.435 1.00 89.62 108 GLY A CA 1
ATOM 894 C C . GLY A 1 108 ? 0.492 -3.459 11.715 1.00 89.62 108 GLY A C 1
ATOM 895 O O . GLY A 1 108 ? -0.478 -2.741 11.972 1.00 89.62 108 GLY A O 1
ATOM 896 N N . ALA A 1 109 ? 1.579 -3.488 12.489 1.00 90.50 109 ALA A N 1
ATOM 897 C CA . ALA A 1 109 ? 1.736 -2.691 13.703 1.00 90.50 109 ALA A CA 1
ATOM 898 C C . ALA A 1 109 ? 1.727 -1.188 13.397 1.00 90.50 109 ALA A C 1
ATOM 900 O O . ALA A 1 109 ? 1.007 -0.442 14.061 1.00 90.50 109 ALA A O 1
ATOM 901 N N . LEU A 1 110 ? 2.449 -0.753 12.359 1.00 89.56 110 LEU A N 1
ATOM 902 C CA . LEU A 1 110 ? 2.486 0.643 11.917 1.00 89.56 110 LEU A CA 1
ATOM 903 C C . LEU A 1 110 ? 1.080 1.166 11.585 1.00 89.56 110 LEU A C 1
ATOM 905 O O . LEU A 1 110 ? 0.690 2.239 12.044 1.00 89.56 110 LEU A O 1
ATOM 909 N N . LEU A 1 111 ? 0.286 0.384 10.850 1.00 86.62 111 LEU A N 1
ATOM 910 C CA . LEU A 1 111 ? -1.096 0.735 10.522 1.00 86.62 111 LEU A CA 1
ATOM 911 C C . LEU A 1 111 ? -2.013 0.746 11.753 1.00 86.62 111 LEU A C 1
ATOM 913 O O . LEU A 1 111 ? -2.874 1.621 11.873 1.00 86.62 111 LEU A O 1
ATOM 917 N N . CYS A 1 112 ? -1.831 -0.196 12.684 1.00 86.75 112 CYS A N 1
ATOM 918 C CA . CYS A 1 112 ? -2.578 -0.213 13.943 1.00 86.75 112 CYS A CA 1
ATOM 919 C C . CYS A 1 112 ? -2.277 1.032 14.787 1.00 86.75 112 CYS A C 1
ATOM 921 O O . CYS A 1 112 ? -3.207 1.675 15.271 1.00 86.75 112 CYS A O 1
ATOM 923 N N . ILE A 1 113 ? -1.002 1.404 14.920 1.00 87.44 113 ILE A N 1
ATOM 924 C CA . ILE A 1 113 ? -0.572 2.598 15.656 1.00 87.44 113 ILE A CA 1
ATOM 925 C C . ILE A 1 113 ? -1.121 3.856 14.985 1.00 87.44 113 ILE A C 1
ATOM 927 O O . ILE A 1 113 ? -1.748 4.674 15.652 1.00 87.44 113 ILE A O 1
ATOM 931 N N . TYR A 1 114 ? -0.961 3.986 13.665 1.00 85.00 114 TYR A N 1
ATOM 932 C CA . TYR A 1 114 ? -1.471 5.133 12.913 1.00 85.00 114 TYR A CA 1
ATOM 933 C C . TYR A 1 114 ? -2.979 5.326 13.123 1.00 85.00 114 TYR A C 1
ATOM 935 O O . TYR A 1 114 ? -3.459 6.431 13.377 1.00 85.00 114 TYR A O 1
ATOM 943 N N . ARG A 1 115 ? -3.732 4.223 13.113 1.00 82.38 115 ARG A N 1
ATOM 944 C CA . ARG A 1 115 ? -5.170 4.242 13.367 1.00 82.38 115 ARG A CA 1
ATOM 945 C C . ARG A 1 115 ? -5.524 4.535 14.829 1.00 82.38 115 ARG A C 1
ATOM 947 O O . ARG A 1 115 ? -6.537 5.190 15.077 1.00 82.38 115 ARG A O 1
ATOM 954 N N . ALA A 1 116 ? -4.713 4.085 15.784 1.00 83.00 116 ALA A N 1
ATOM 955 C CA . ALA A 1 116 ? -4.886 4.388 17.204 1.00 83.00 116 ALA A CA 1
ATOM 956 C C . ALA A 1 116 ? -4.644 5.873 17.515 1.00 83.00 116 ALA A C 1
ATOM 958 O O . ALA A 1 116 ? -5.357 6.439 18.341 1.00 83.00 116 ALA A O 1
ATOM 959 N N . LEU A 1 117 ? -3.723 6.519 16.791 1.00 82.50 117 LEU A N 1
ATOM 960 C CA . LEU A 1 117 ? -3.472 7.962 16.865 1.00 82.50 117 LEU A CA 1
ATOM 961 C C . LEU A 1 117 ? -4.632 8.809 16.311 1.00 82.50 117 LEU A C 1
ATOM 963 O O . LEU A 1 117 ? -4.598 10.032 16.404 1.00 82.50 117 LEU A O 1
ATOM 967 N N . GLY A 1 118 ? -5.673 8.186 15.745 1.00 69.38 118 GLY A N 1
ATOM 968 C CA . GLY A 1 118 ? -6.883 8.879 15.304 1.00 69.38 118 GLY A CA 1
ATOM 969 C C . GLY A 1 118 ? -6.671 9.807 14.108 1.00 69.38 118 GLY A C 1
ATOM 970 O O . GLY A 1 118 ? -7.579 10.570 13.774 1.00 69.38 118 GLY A O 1
ATOM 971 N N . ILE A 1 119 ? -5.511 9.730 13.450 1.00 64.62 119 ILE A N 1
ATOM 972 C CA . ILE A 1 119 ? -5.217 10.499 12.246 1.00 64.62 119 ILE A CA 1
ATOM 973 C C . ILE A 1 119 ? -6.088 9.909 11.137 1.00 64.62 119 ILE A C 1
ATOM 975 O O . ILE A 1 119 ? -5.808 8.853 10.574 1.00 64.62 119 ILE A O 1
ATOM 979 N N . ARG A 1 120 ? -7.239 10.542 10.904 1.00 57.59 120 ARG A N 1
ATOM 980 C CA . ARG A 1 120 ? -8.114 10.188 9.793 1.00 57.59 120 ARG A CA 1
ATOM 981 C C . ARG A 1 120 ? -7.402 10.600 8.517 1.00 57.59 120 ARG A C 1
ATOM 983 O O . ARG A 1 120 ? -7.050 11.769 8.379 1.00 57.59 120 ARG A O 1
ATOM 990 N N . ASP A 1 121 ? -7.236 9.648 7.604 1.00 58.06 121 ASP A N 1
ATOM 991 C CA . ASP A 1 121 ? -6.855 9.930 6.226 1.00 58.06 121 ASP A CA 1
ATOM 992 C C . ASP A 1 121 ? -7.829 10.998 5.702 1.00 58.06 121 ASP A C 1
ATOM 994 O O . ASP A 1 121 ? -9.016 10.727 5.484 1.00 58.06 121 ASP A O 1
ATOM 998 N N . ALA A 1 122 ? -7.362 12.244 5.577 1.00 49.84 122 ALA A N 1
ATOM 999 C CA . ALA A 1 122 ? -8.088 13.264 4.845 1.00 49.84 122 ALA A CA 1
ATOM 1000 C C . ALA A 1 122 ? -8.143 12.741 3.417 1.00 49.84 122 ALA A C 1
ATOM 1002 O O . ALA A 1 122 ? -7.125 12.709 2.732 1.00 49.84 122 ALA A O 1
ATOM 1003 N N . LYS A 1 123 ? -9.304 12.208 3.033 1.00 43.25 123 LYS A N 1
ATOM 1004 C CA . LYS A 1 123 ? -9.551 11.594 1.735 1.00 43.25 123 LYS A CA 1
ATOM 1005 C C . LYS A 1 123 ? -9.049 12.560 0.661 1.00 43.25 123 LYS A C 1
ATOM 1007 O O . LYS A 1 123 ? -9.698 13.563 0.377 1.00 43.25 123 LYS A O 1
ATOM 1012 N N . ALA A 1 124 ? -7.877 12.278 0.098 1.00 48.50 124 ALA A N 1
ATOM 1013 C CA . ALA A 1 124 ? -7.346 12.984 -1.054 1.00 48.50 124 ALA A CA 1
ATOM 1014 C C . ALA A 1 124 ? -8.155 12.519 -2.271 1.00 48.50 124 ALA A C 1
ATOM 1016 O O . ALA A 1 124 ? -7.699 11.725 -3.082 1.00 48.50 124 ALA A O 1
ATOM 1017 N N . SER A 1 125 ? -9.419 12.928 -2.339 1.00 46.94 125 SER A N 1
ATOM 1018 C CA . SER A 1 125 ? -10.300 12.650 -3.466 1.00 46.94 125 SER A CA 1
ATOM 1019 C C . SER A 1 125 ? -10.912 13.953 -3.946 1.00 46.94 125 SER A C 1
ATOM 1021 O O . SER A 1 125 ? -12.085 14.224 -3.706 1.00 46.94 125 SER A O 1
ATOM 1023 N N . GLN A 1 126 ? -10.080 14.747 -4.607 1.00 44.00 126 GLN A N 1
ATOM 1024 C CA . GLN A 1 126 ? -10.496 15.483 -5.790 1.00 44.00 126 GLN A CA 1
ATOM 1025 C C . GLN A 1 126 ? -9.390 15.292 -6.825 1.00 44.00 126 GLN A C 1
ATOM 1027 O O . GLN A 1 126 ? -8.386 16.000 -6.847 1.00 44.00 126 GLN A O 1
ATOM 1032 N N . THR A 1 127 ? -9.528 14.243 -7.632 1.00 48.75 127 THR A N 1
ATOM 1033 C CA . THR A 1 127 ? -8.751 14.101 -8.863 1.00 48.75 127 THR A CA 1
ATOM 1034 C C . THR A 1 127 ? -9.092 15.309 -9.749 1.00 48.75 127 THR A C 1
ATOM 1036 O O . THR A 1 127 ? -10.280 15.612 -9.862 1.00 48.75 127 THR A O 1
ATOM 1039 N N . PRO A 1 128 ? -8.131 15.985 -10.411 1.00 53.22 128 PRO A N 1
ATOM 1040 C CA . PRO A 1 128 ? -8.410 17.171 -11.235 1.00 53.22 128 PRO A CA 1
ATOM 1041 C C . PRO A 1 128 ? -9.531 16.970 -12.271 1.00 53.22 128 PRO A C 1
ATOM 1043 O O . PRO A 1 128 ? -10.236 17.911 -12.621 1.00 53.22 128 PRO A O 1
ATOM 1046 N N . GLN A 1 129 ? -9.742 15.726 -12.715 1.00 55.16 129 GLN A N 1
ATOM 1047 C CA . GLN A 1 129 ? -10.836 15.338 -13.608 1.00 55.16 129 GLN A CA 1
ATOM 1048 C C . GLN A 1 129 ? -12.233 15.399 -12.963 1.00 55.16 129 GLN A C 1
ATOM 1050 O O . GLN A 1 129 ? -13.181 15.753 -13.655 1.00 55.16 129 GLN A O 1
ATOM 1055 N N . GLN A 1 130 ? -12.378 15.097 -11.667 1.00 57.09 130 GLN A N 1
ATOM 1056 C CA . GLN A 1 130 ? -13.655 15.243 -10.950 1.00 57.09 130 GLN A CA 1
ATOM 1057 C C . GLN A 1 130 ? -13.981 16.718 -10.719 1.00 57.09 130 GLN A C 1
ATOM 1059 O O . GLN A 1 130 ? -15.084 17.143 -11.032 1.00 57.09 130 GLN A O 1
ATOM 1064 N N . THR A 1 131 ? -12.999 17.525 -10.308 1.00 60.41 131 THR A N 1
ATOM 1065 C CA . THR A 1 131 ? -13.187 18.974 -10.147 1.00 60.41 131 THR A CA 1
ATOM 1066 C C . THR A 1 131 ? -13.550 19.649 -11.471 1.00 60.41 131 THR A C 1
ATOM 1068 O O . THR A 1 131 ? -14.420 20.509 -11.491 1.00 60.41 131 THR A O 1
ATOM 1071 N N . ALA A 1 132 ? -12.939 19.248 -12.593 1.00 64.50 132 ALA A N 1
ATOM 1072 C CA . ALA A 1 132 ? -13.275 19.791 -13.911 1.00 64.50 132 ALA A CA 1
ATOM 1073 C C . ALA A 1 132 ? -14.701 19.418 -14.361 1.00 64.50 132 ALA A C 1
ATOM 1075 O O . ALA A 1 132 ? -15.414 20.265 -14.893 1.00 64.50 132 ALA A O 1
ATOM 1076 N N . PHE A 1 133 ? -15.136 18.179 -14.111 1.00 66.62 133 PHE A N 1
ATOM 1077 C CA . PHE A 1 133 ? -16.500 17.731 -14.405 1.00 66.62 133 PHE A CA 1
ATOM 1078 C C . PHE A 1 133 ? -17.545 18.425 -13.513 1.00 66.62 133 PHE A C 1
ATOM 1080 O O . PHE A 1 133 ? -18.586 18.861 -14.004 1.00 66.62 133 PHE A O 1
ATOM 1087 N N . ASP A 1 134 ? -17.245 18.599 -12.224 1.00 69.62 134 ASP A N 1
ATOM 1088 C CA . ASP A 1 134 ? -18.115 19.289 -11.266 1.00 69.62 134 ASP A CA 1
ATOM 1089 C C . ASP A 1 134 ? -18.224 20.793 -11.574 1.00 69.62 134 ASP A C 1
ATOM 1091 O O . ASP A 1 134 ? -19.320 21.355 -11.539 1.00 69.62 134 ASP A O 1
ATOM 1095 N N . LEU A 1 135 ? -17.116 21.438 -11.961 1.00 70.94 135 LEU A N 1
ATOM 1096 C CA . LEU A 1 135 ? -17.109 22.832 -12.415 1.00 70.94 135 LEU A CA 1
ATOM 1097 C C . LEU A 1 135 ? -17.913 23.004 -13.707 1.00 70.94 135 LEU A C 1
ATOM 1099 O O . LEU A 1 135 ? -18.714 23.934 -13.804 1.00 70.94 135 LEU A O 1
ATOM 1103 N N . GLN A 1 136 ? -17.769 22.088 -14.667 1.00 71.12 136 GLN A N 1
ATOM 1104 C CA . GLN A 1 136 ? -18.543 22.126 -15.906 1.00 71.12 136 GLN A CA 1
ATOM 1105 C C . GLN A 1 136 ? -20.046 21.953 -15.651 1.00 71.12 136 GLN A C 1
ATOM 1107 O O . GLN A 1 136 ? -20.849 22.640 -16.274 1.00 71.12 136 GLN A O 1
ATOM 1112 N N . ASN A 1 137 ? -20.447 21.103 -14.706 1.00 70.50 137 ASN A N 1
ATOM 1113 C CA . ASN A 1 137 ? -21.855 20.973 -14.324 1.00 70.50 137 ASN A CA 1
ATOM 1114 C C . ASN A 1 137 ? -22.383 22.194 -13.551 1.00 70.50 137 ASN A C 1
ATOM 1116 O O . ASN A 1 137 ? -23.552 22.534 -13.697 1.00 70.50 137 ASN A O 1
ATOM 1120 N N . SER A 1 138 ? -21.538 22.883 -12.775 1.00 68.31 138 SER A N 1
ATOM 1121 C CA . SER A 1 138 ? -21.930 24.093 -12.030 1.00 68.31 138 SER A CA 1
ATOM 1122 C C . SER A 1 138 ? -22.086 25.353 -12.890 1.00 68.31 138 SER A C 1
ATOM 1124 O O . SER A 1 138 ? -22.793 26.268 -12.490 1.00 68.31 138 SER A O 1
ATOM 1126 N N . LEU A 1 139 ? -21.448 25.402 -14.065 1.00 72.62 139 LEU A N 1
ATOM 1127 C CA . LEU A 1 139 ? -21.542 26.516 -15.021 1.00 72.62 139 LEU A CA 1
ATOM 1128 C C . LEU A 1 139 ? -22.715 26.374 -16.010 1.00 72.62 139 LEU A C 1
ATOM 1130 O O . LEU A 1 139 ? -22.960 27.286 -16.793 1.00 72.62 139 LEU A O 1
ATOM 1134 N N . ASN A 1 140 ? -23.412 25.232 -15.996 1.00 65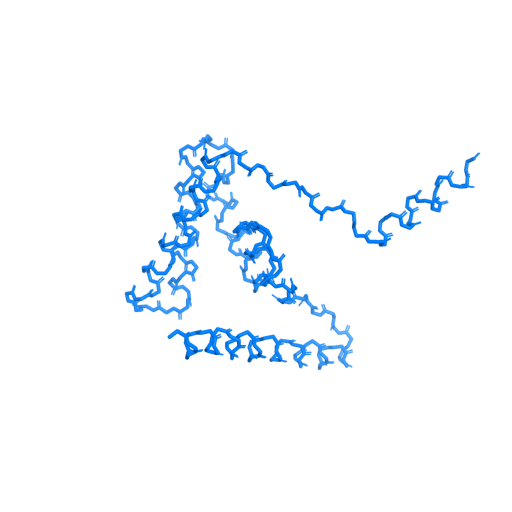.56 140 ASN A N 1
ATOM 1135 C CA . ASN A 1 140 ? -24.568 24.938 -16.853 1.00 65.56 140 ASN A CA 1
ATOM 1136 C C . ASN A 1 140 ? -25.922 25.070 -16.111 1.00 65.56 140 ASN A C 1
ATOM 1138 O O . ASN A 1 140 ? -26.936 24.572 -16.603 1.00 65.56 140 ASN A O 1
ATOM 1142 N N . LEU A 1 141 ? -25.930 25.720 -14.940 1.00 55.06 141 LEU A N 1
ATOM 1143 C CA . LEU A 1 141 ? -27.108 26.170 -14.181 1.00 55.06 141 LEU A CA 1
ATOM 1144 C C . LEU A 1 141 ? -27.139 27.701 -14.163 1.00 55.06 141 LEU A C 1
ATOM 1146 O O . LEU A 1 141 ? -28.258 28.252 -14.242 1.00 55.06 141 LEU A O 1
#

Sequence (141 aa):
MAATLLFTFQIYCDFSGYTDIARGVAKLFGVNLVINFDLPYFSKTPSEFWQRWHISLSTWLRDYLYIPLGGNRKGKSRTYQNLMTTMVLGGLWHGAAWNYVFWGFYQGALLCIYRALGIRDAKASQTPQQTAFDLQNSLNL